Protein AF-A0A935VSD7-F1 (afdb_monomer_lite)

Radius of gyration: 23.01 Å; chains: 1; bounding box: 73×56×34 Å

Structure (mmCIF, N/CA/C/O backbone):
data_AF-A0A935VSD7-F1
#
_entry.id   AF-A0A935VSD7-F1
#
loop_
_atom_site.group_PDB
_atom_site.id
_atom_site.type_symbol
_atom_site.label_atom_id
_atom_site.label_alt_id
_atom_site.label_comp_id
_atom_site.label_asym_id
_atom_site.label_entity_id
_atom_site.label_seq_id
_atom_site.pdbx_PDB_ins_code
_atom_site.Cartn_x
_atom_site.Cartn_y
_atom_site.Cartn_z
_atom_site.occupancy
_atom_site.B_iso_or_equiv
_atom_site.auth_seq_id
_atom_site.auth_comp_id
_atom_site.auth_asym_id
_atom_site.auth_atom_id
_atom_site.pdbx_PDB_model_num
ATOM 1 N N . MET A 1 1 ? 47.136 43.952 -6.179 1.00 54.62 1 MET A N 1
ATOM 2 C CA . MET A 1 1 ? 47.295 42.811 -5.242 1.00 54.62 1 MET A CA 1
ATOM 3 C C . MET A 1 1 ? 46.231 42.747 -4.136 1.00 54.62 1 MET A C 1
ATOM 5 O O . MET A 1 1 ? 45.724 41.662 -3.909 1.00 54.62 1 MET A O 1
ATOM 9 N N . LYS A 1 2 ? 45.806 43.850 -3.489 1.00 55.25 2 LYS A N 1
ATOM 10 C CA . LYS A 1 2 ? 44.801 43.825 -2.390 1.00 55.25 2 LYS A CA 1
ATOM 11 C C . LYS A 1 2 ? 43.401 43.264 -2.743 1.00 55.25 2 LYS A C 1
ATOM 13 O O . LYS A 1 2 ? 42.716 42.779 -1.850 1.00 55.25 2 LYS A O 1
ATOM 18 N N . ASN A 1 3 ? 42.990 43.280 -4.014 1.00 57.12 3 ASN A N 1
ATOM 19 C CA . ASN A 1 3 ? 41.657 42.809 -4.438 1.00 57.12 3 ASN A CA 1
ATOM 20 C C . ASN A 1 3 ? 41.589 41.300 -4.745 1.00 57.12 3 ASN A C 1
ATOM 22 O O . ASN A 1 3 ? 40.501 40.737 -4.750 1.00 57.12 3 ASN A O 1
ATOM 26 N N . ILE A 1 4 ? 42.736 40.634 -4.931 1.00 62.69 4 ILE A N 1
ATOM 27 C CA . ILE A 1 4 ? 42.805 39.181 -5.172 1.00 62.69 4 ILE A CA 1
ATOM 28 C C . ILE A 1 4 ? 42.444 38.394 -3.908 1.00 62.69 4 ILE A C 1
ATOM 30 O O . ILE A 1 4 ? 41.693 37.428 -3.979 1.00 62.69 4 ILE A O 1
ATOM 34 N N . TYR A 1 5 ? 42.880 38.866 -2.736 1.00 66.62 5 TYR A N 1
ATOM 35 C CA . TYR A 1 5 ? 42.550 38.232 -1.456 1.00 66.62 5 TYR A CA 1
ATOM 36 C C . TYR A 1 5 ? 41.052 38.325 -1.123 1.00 66.62 5 TYR A C 1
ATOM 38 O O . TYR A 1 5 ? 40.517 37.422 -0.492 1.00 66.62 5 TYR A O 1
ATOM 46 N N . LYS A 1 6 ? 40.352 39.373 -1.589 1.00 58.12 6 LYS A N 1
ATOM 47 C CA . LYS A 1 6 ? 38.894 39.518 -1.414 1.00 58.12 6 LYS A CA 1
ATOM 48 C C . LYS A 1 6 ? 38.098 38.546 -2.289 1.00 58.12 6 LYS A C 1
ATOM 50 O O . LYS A 1 6 ? 37.096 38.015 -1.829 1.00 58.12 6 LYS A O 1
ATOM 55 N N . ILE A 1 7 ? 38.561 38.290 -3.515 1.00 62.66 7 ILE A N 1
ATOM 56 C CA . ILE A 1 7 ? 37.972 37.283 -4.413 1.00 62.66 7 ILE A CA 1
ATOM 57 C C . ILE A 1 7 ? 38.179 35.879 -3.835 1.00 62.66 7 ILE A C 1
ATOM 59 O O . ILE A 1 7 ? 37.241 35.089 -3.798 1.00 62.66 7 ILE A O 1
ATOM 63 N N . PHE A 1 8 ? 39.369 35.598 -3.298 1.00 61.50 8 PHE A N 1
ATOM 64 C CA . PHE A 1 8 ? 39.650 34.329 -2.624 1.00 61.50 8 PHE A CA 1
ATOM 65 C C . PHE A 1 8 ? 38.777 34.132 -1.374 1.00 61.50 8 PHE A C 1
ATOM 67 O O . PHE A 1 8 ? 38.206 33.064 -1.184 1.00 61.50 8 PHE A O 1
ATOM 74 N N . LEU A 1 9 ? 38.593 35.186 -0.569 1.00 61.50 9 LEU A N 1
ATOM 75 C CA . LEU A 1 9 ? 37.709 35.169 0.601 1.00 61.50 9 LEU A CA 1
ATOM 76 C C . LEU A 1 9 ? 36.238 34.916 0.214 1.00 61.50 9 LEU A C 1
ATOM 78 O O . LEU A 1 9 ? 35.545 34.168 0.894 1.00 61.50 9 LEU A O 1
ATOM 82 N N . PHE A 1 10 ? 35.769 35.502 -0.893 1.00 61.19 10 PHE A N 1
ATOM 83 C CA . PHE A 1 10 ? 34.398 35.330 -1.387 1.00 61.19 10 PHE A CA 1
ATOM 84 C C . PHE A 1 10 ? 34.139 33.906 -1.910 1.00 61.19 10 PHE A C 1
ATOM 86 O O . PHE A 1 10 ? 33.081 33.337 -1.647 1.00 61.19 10 PHE A O 1
ATOM 93 N N . ILE A 1 11 ? 35.127 33.293 -2.574 1.00 61.75 11 ILE A N 1
ATOM 94 C CA . ILE A 1 11 ? 35.069 31.892 -3.026 1.00 61.75 11 ILE A CA 1
ATOM 95 C C . ILE A 1 11 ? 35.082 30.926 -1.830 1.00 61.75 11 ILE A C 1
ATOM 97 O O . ILE A 1 11 ? 34.323 29.962 -1.823 1.00 61.75 11 ILE A O 1
ATOM 101 N N . CYS A 1 12 ? 35.868 31.202 -0.783 1.00 59.75 12 CYS A N 1
ATOM 102 C CA . CYS A 1 12 ? 35.866 30.392 0.441 1.00 59.75 12 CYS A CA 1
ATOM 103 C C . CYS A 1 12 ? 34.530 30.448 1.204 1.00 59.75 12 CYS A C 1
ATOM 105 O O . CYS A 1 12 ? 34.148 29.456 1.820 1.00 59.75 12 CYS A O 1
ATOM 107 N N . ILE A 1 13 ? 33.804 31.571 1.147 1.00 59.16 13 ILE A N 1
ATOM 108 C CA . ILE A 1 13 ? 32.471 31.709 1.762 1.00 59.16 13 ILE A CA 1
ATOM 109 C C . ILE A 1 13 ? 31.400 30.974 0.934 1.00 59.16 13 ILE A C 1
ATOM 111 O O . ILE A 1 13 ? 30.527 30.336 1.513 1.00 59.16 13 ILE A O 1
ATOM 115 N N . PHE A 1 14 ? 31.500 30.970 -0.401 1.00 56.41 14 PHE A N 1
ATOM 116 C CA . PHE A 1 14 ? 30.630 30.159 -1.273 1.00 56.41 14 PHE A CA 1
ATOM 117 C C . PHE A 1 14 ? 30.944 28.652 -1.228 1.00 56.41 14 PHE A C 1
ATOM 119 O O . PHE A 1 14 ? 30.095 27.837 -1.578 1.00 56.41 14 PHE A O 1
ATOM 126 N N . ALA A 1 15 ? 32.141 28.275 -0.765 1.00 54.31 15 ALA A N 1
ATOM 127 C CA . ALA A 1 15 ? 32.555 26.891 -0.543 1.00 54.31 15 ALA A CA 1
ATOM 128 C C . ALA A 1 15 ? 32.050 26.291 0.784 1.00 54.31 15 ALA A C 1
ATOM 130 O O . ALA A 1 15 ? 32.324 25.121 1.052 1.00 54.31 15 ALA A O 1
ATOM 131 N N . HIS A 1 16 ? 31.255 27.025 1.578 1.00 53.59 16 HIS A N 1
ATOM 132 C CA . HIS A 1 16 ? 30.331 26.427 2.553 1.00 53.59 16 HIS A CA 1
ATOM 133 C C . HIS A 1 16 ? 29.182 25.720 1.806 1.00 53.59 16 HIS A C 1
ATOM 135 O O . HIS A 1 16 ? 27.999 25.992 1.997 1.00 53.59 16 HIS A O 1
ATOM 141 N N . LEU A 1 17 ? 29.554 24.811 0.901 1.00 57.31 17 LEU A N 1
ATOM 142 C CA . LEU A 1 17 ? 28.668 23.809 0.352 1.00 57.31 17 LEU A CA 1
ATOM 143 C C . LEU A 1 17 ? 28.054 23.076 1.537 1.00 57.31 17 LEU A C 1
ATOM 145 O O . LEU A 1 17 ? 28.766 22.543 2.390 1.00 57.31 17 LEU A O 1
ATOM 149 N N . HIS A 1 18 ? 26.727 23.041 1.561 1.00 58.12 18 HIS A N 1
ATOM 150 C CA . HIS A 1 18 ? 25.982 22.100 2.371 1.00 58.12 18 HIS A CA 1
ATOM 151 C C . HIS A 1 18 ? 26.549 20.704 2.103 1.00 58.12 18 HIS A C 1
ATOM 153 O O . HIS A 1 18 ? 26.347 20.134 1.031 1.00 58.12 18 HIS A O 1
ATOM 159 N N . ILE A 1 19 ? 27.298 20.168 3.066 1.00 61.38 19 ILE A N 1
ATOM 160 C CA . ILE A 1 19 ? 27.591 18.744 3.108 1.00 61.38 19 ILE A CA 1
ATOM 161 C C . ILE A 1 19 ? 26.227 18.100 3.328 1.00 61.38 19 ILE A C 1
ATOM 163 O O . ILE A 1 19 ? 25.727 18.064 4.451 1.00 61.38 19 ILE A O 1
ATOM 167 N N . PHE A 1 20 ? 25.585 17.660 2.246 1.00 60.66 20 PHE A N 1
ATOM 168 C CA . PHE A 1 20 ? 24.469 16.737 2.343 1.00 60.66 20 PHE A CA 1
ATOM 169 C C . PHE A 1 20 ? 25.050 15.448 2.908 1.00 60.66 20 PHE A C 1
ATOM 171 O O . PHE A 1 20 ? 25.609 14.619 2.190 1.00 60.66 20 PHE A O 1
ATOM 178 N N . THR A 1 21 ? 24.993 15.312 4.227 1.00 55.19 21 THR A N 1
ATOM 179 C CA . THR A 1 21 ? 25.180 14.024 4.862 1.00 55.19 21 THR A CA 1
ATOM 180 C C . THR A 1 21 ? 24.013 13.165 4.400 1.00 55.19 21 THR A C 1
ATOM 182 O O . THR A 1 21 ? 22.872 13.356 4.817 1.00 55.19 21 THR A O 1
ATOM 185 N N . PHE A 1 22 ? 24.279 12.225 3.492 1.00 57.88 22 PHE A N 1
ATOM 186 C CA . PHE A 1 22 ? 23.384 11.092 3.318 1.00 57.88 22 PHE A CA 1
ATOM 187 C C . PHE A 1 22 ? 23.407 10.347 4.650 1.00 57.88 22 PHE A C 1
ATOM 189 O O . PHE A 1 22 ? 24.342 9.601 4.936 1.00 57.88 22 PHE A O 1
ATOM 196 N N . ALA A 1 23 ? 22.436 10.640 5.516 1.00 60.75 23 ALA A N 1
ATOM 197 C CA . ALA A 1 23 ? 22.217 9.845 6.706 1.00 60.75 23 ALA A CA 1
ATOM 198 C C . ALA A 1 23 ? 22.039 8.403 6.228 1.00 60.75 23 ALA A C 1
ATOM 200 O O . ALA A 1 23 ? 21.165 8.127 5.405 1.00 60.75 23 ALA A O 1
ATOM 201 N N . GLN A 1 24 ? 22.918 7.508 6.682 1.00 65.94 24 GLN A N 1
ATOM 202 C CA . GLN A 1 24 ? 22.759 6.089 6.418 1.00 65.94 24 GLN A CA 1
ATOM 203 C C . GLN A 1 24 ? 21.388 5.688 6.962 1.00 65.94 24 GLN A C 1
ATOM 205 O O . GLN A 1 24 ? 21.113 5.867 8.148 1.00 65.94 24 GLN A O 1
ATOM 210 N N . ASP A 1 25 ? 20.518 5.220 6.073 1.00 78.75 25 ASP A N 1
ATOM 211 C CA . ASP A 1 25 ? 19.161 4.842 6.430 1.00 78.75 25 ASP A CA 1
ATOM 212 C C . ASP A 1 25 ? 19.192 3.632 7.368 1.00 78.75 25 ASP A C 1
ATOM 214 O O . ASP A 1 25 ? 19.449 2.502 6.954 1.00 78.75 25 ASP A O 1
ATOM 218 N N . SER A 1 26 ? 18.961 3.892 8.652 1.00 89.38 26 SER A N 1
ATOM 219 C CA . SER A 1 26 ? 18.961 2.892 9.716 1.00 89.38 26 SER A CA 1
ATOM 220 C C . SER A 1 26 ? 17.630 2.157 9.857 1.00 89.38 26 SER A C 1
ATOM 222 O O . SER A 1 26 ? 17.524 1.273 10.701 1.00 89.38 26 SER A O 1
ATOM 224 N N . SER A 1 27 ? 16.606 2.519 9.077 1.00 94.44 27 SER A N 1
ATOM 225 C CA . SER A 1 27 ? 15.286 1.893 9.203 1.00 94.44 27 SER A CA 1
ATOM 226 C C . SER A 1 27 ? 15.246 0.475 8.649 1.00 94.44 27 SER A C 1
ATOM 228 O O . SER A 1 27 ? 14.382 -0.288 9.054 1.00 94.44 27 SER A O 1
ATOM 230 N N . HIS A 1 28 ? 16.153 0.125 7.725 1.00 95.50 28 HIS A N 1
ATOM 231 C CA . HIS A 1 28 ? 16.094 -1.108 6.927 1.00 95.50 28 HIS A CA 1
ATOM 232 C C . HIS A 1 28 ? 14.873 -1.206 5.995 1.00 95.50 28 HIS A C 1
ATOM 234 O O . HIS A 1 28 ? 14.678 -2.247 5.355 1.00 95.50 28 HIS A O 1
ATOM 240 N N . LEU A 1 29 ? 14.102 -0.116 5.876 1.00 97.75 29 LEU A N 1
ATOM 241 C CA . LEU A 1 29 ? 12.864 -0.044 5.114 1.00 97.75 29 LEU A CA 1
ATOM 242 C C . LEU A 1 29 ? 13.067 0.655 3.770 1.00 97.75 29 LEU A C 1
ATOM 244 O O . LEU A 1 29 ? 13.666 1.730 3.658 1.00 97.75 29 LEU A O 1
ATOM 248 N N . ARG A 1 30 ? 12.449 0.104 2.732 1.00 98.19 30 ARG A N 1
ATOM 249 C CA . ARG A 1 30 ? 12.205 0.805 1.472 1.00 98.19 30 ARG A CA 1
ATOM 250 C C . ARG A 1 30 ? 10.705 0.910 1.270 1.00 98.19 30 ARG A C 1
ATOM 252 O O . ARG A 1 30 ? 10.018 -0.103 1.246 1.00 98.19 30 ARG A O 1
ATOM 259 N N . ILE A 1 31 ? 10.225 2.140 1.120 1.00 98.50 31 ILE A N 1
ATOM 260 C CA . ILE A 1 31 ? 8.813 2.428 0.883 1.00 98.50 31 ILE A CA 1
ATOM 261 C C . ILE A 1 31 ? 8.674 2.990 -0.525 1.00 98.50 31 ILE A C 1
ATOM 263 O O . ILE A 1 31 ? 9.378 3.936 -0.889 1.00 98.50 31 ILE A O 1
ATOM 267 N N . SER A 1 32 ? 7.765 2.412 -1.298 1.00 98.62 32 SER A N 1
ATOM 268 C CA . SER A 1 32 ? 7.482 2.825 -2.666 1.00 98.62 32 SER A CA 1
ATOM 269 C C . SER A 1 32 ? 5.985 3.023 -2.874 1.00 98.62 32 SER A C 1
ATOM 271 O O . SER A 1 32 ? 5.174 2.298 -2.300 1.00 98.62 32 SER A O 1
ATOM 273 N N . LEU A 1 33 ? 5.619 3.975 -3.727 1.00 98.56 33 LEU A N 1
ATOM 274 C CA . LEU A 1 33 ? 4.281 4.072 -4.296 1.00 98.56 33 LEU A CA 1
ATOM 275 C C . LEU A 1 33 ? 4.231 3.218 -5.566 1.00 98.56 33 LEU A C 1
ATOM 277 O O . LEU A 1 33 ? 5.056 3.388 -6.463 1.00 98.56 33 LEU A O 1
ATOM 281 N N . LEU A 1 34 ? 3.280 2.297 -5.627 1.00 98.50 34 LEU A N 1
ATOM 282 C CA . LEU A 1 34 ? 2.932 1.555 -6.830 1.00 98.50 34 LEU A CA 1
ATOM 283 C C . LEU A 1 34 ? 1.742 2.247 -7.482 1.00 98.50 34 LEU A C 1
ATOM 285 O O . LEU A 1 34 ? 0.718 2.416 -6.827 1.00 98.50 34 LEU A O 1
ATOM 289 N N . THR A 1 35 ? 1.872 2.608 -8.753 1.00 97.81 35 THR A N 1
ATOM 290 C CA . THR A 1 35 ? 0.797 3.198 -9.555 1.00 97.81 35 THR A CA 1
ATOM 291 C C . THR A 1 35 ? 0.442 2.243 -10.678 1.00 97.81 35 THR A C 1
ATOM 293 O O . THR A 1 35 ? 1.288 1.913 -11.512 1.00 97.81 35 THR A O 1
ATOM 296 N N . CYS A 1 36 ? -0.810 1.812 -10.706 1.00 97.25 36 CYS A N 1
ATOM 297 C CA . CYS A 1 36 ? -1.310 0.827 -11.647 1.00 97.25 36 CYS A CA 1
ATOM 298 C C . CYS A 1 36 ? -2.220 1.489 -12.676 1.00 97.25 36 CYS A C 1
ATOM 300 O O . CYS A 1 36 ? -3.041 2.343 -12.330 1.00 97.25 36 CYS A O 1
ATOM 302 N N . THR A 1 37 ? -2.097 1.090 -13.940 1.00 97.00 37 THR A N 1
ATOM 303 C CA . THR A 1 37 ? -2.916 1.647 -15.024 1.00 97.00 37 THR A CA 1
ATOM 304 C C . THR A 1 37 ? -4.403 1.321 -14.834 1.00 97.00 37 THR A C 1
ATOM 306 O O . THR A 1 37 ? -4.731 0.355 -14.135 1.00 97.00 37 THR A O 1
ATOM 309 N N . PRO A 1 38 ? -5.316 2.086 -15.458 1.00 96.12 38 PRO A N 1
ATOM 310 C CA . PRO A 1 38 ? -6.736 1.743 -15.540 1.00 96.12 38 PRO A CA 1
ATOM 311 C C . PRO A 1 38 ? -7.005 0.288 -15.937 1.00 96.12 38 PRO A C 1
ATOM 313 O O . PRO A 1 38 ? -6.216 -0.303 -16.676 1.00 96.12 38 PRO A O 1
ATOM 316 N N . GLY A 1 39 ? -8.100 -0.268 -15.422 1.00 92.81 39 GLY A N 1
ATOM 317 C CA . GLY A 1 39 ? -8.655 -1.561 -15.823 1.00 92.81 39 GLY A CA 1
ATOM 318 C C . GLY A 1 39 ? -10.060 -1.422 -16.420 1.00 92.81 39 GLY A C 1
ATOM 319 O O . GLY A 1 39 ? -10.648 -0.339 -16.412 1.00 92.81 39 GLY A O 1
ATOM 320 N N . GLU A 1 40 ? -10.583 -2.532 -16.941 1.00 90.94 40 GLU A N 1
ATOM 321 C CA . GLU A 1 40 ? -11.887 -2.597 -17.623 1.00 90.94 40 GLU A CA 1
ATOM 322 C C . GLU A 1 40 ? -13.075 -2.503 -16.652 1.00 90.94 40 GLU A C 1
ATOM 324 O O . GLU A 1 40 ? -14.142 -1.997 -16.999 1.00 90.94 40 GLU A O 1
ATOM 329 N N . GLU A 1 41 ? -12.894 -2.963 -15.413 1.00 86.88 41 GLU A N 1
ATOM 330 C CA . GLU A 1 41 ? -13.951 -2.963 -14.406 1.00 86.88 41 GLU A CA 1
ATOM 331 C C . GLU A 1 41 ? -14.200 -1.560 -13.849 1.00 86.88 41 GLU A C 1
ATOM 333 O O . GLU A 1 41 ? -13.259 -0.788 -13.634 1.00 86.88 41 GLU A O 1
ATOM 338 N N . LEU A 1 42 ? -15.463 -1.254 -13.527 1.00 85.00 42 LEU A N 1
ATOM 339 C CA . LEU A 1 42 ? -15.896 0.080 -13.079 1.00 85.00 42 LEU A CA 1
ATOM 340 C C . LEU A 1 42 ? -15.095 0.599 -11.874 1.00 85.00 42 LEU A C 1
ATOM 342 O O . LEU A 1 42 ? -14.773 1.781 -11.786 1.00 85.00 42 LEU A O 1
ATOM 346 N N . TYR A 1 43 ? -14.761 -0.287 -10.936 1.00 82.88 43 TYR A N 1
ATOM 347 C CA . TYR A 1 43 ? -13.995 0.063 -9.739 1.00 82.88 43 TYR A CA 1
ATOM 348 C C . TYR A 1 43 ? -12.504 0.308 -10.013 1.00 82.88 43 TYR A C 1
ATOM 350 O O . TYR A 1 43 ? -11.794 0.799 -9.140 1.00 82.88 43 TYR A O 1
ATOM 358 N N . SER A 1 44 ? -12.026 -0.027 -11.212 1.00 88.69 44 SER A N 1
ATOM 359 C CA . SER A 1 44 ? -10.622 0.045 -11.625 1.00 88.69 44 SER A CA 1
ATOM 360 C C . SER A 1 44 ? -10.368 1.050 -12.755 1.00 88.69 44 SER A C 1
ATOM 362 O O . SER A 1 44 ? -9.222 1.237 -13.167 1.00 88.69 44 SER A O 1
ATOM 364 N N . THR A 1 45 ? -11.407 1.736 -13.245 1.00 89.12 45 THR A N 1
ATOM 365 C CA . THR A 1 45 ? -11.340 2.633 -14.414 1.00 89.12 45 THR A CA 1
ATOM 366 C C . THR A 1 45 ? -10.378 3.813 -14.230 1.00 89.12 45 THR A C 1
ATOM 368 O O . THR A 1 45 ? -9.856 4.347 -15.205 1.00 89.12 45 THR A O 1
ATOM 371 N N . PHE A 1 46 ? -10.088 4.215 -12.991 1.00 88.69 46 PHE A N 1
ATOM 372 C CA . PHE A 1 46 ? -9.115 5.276 -12.691 1.00 88.69 46 PHE A CA 1
ATOM 373 C C . PHE A 1 46 ? -7.713 4.750 -12.352 1.00 88.69 46 PHE A C 1
ATOM 375 O O . PHE A 1 46 ? -6.822 5.530 -12.022 1.00 88.69 46 PHE A O 1
ATOM 382 N N . GLY A 1 47 ? -7.498 3.439 -12.451 1.00 93.12 47 GLY A N 1
ATOM 383 C CA . GLY A 1 47 ? -6.281 2.783 -11.992 1.00 93.12 47 GLY A CA 1
ATOM 384 C C . GLY A 1 47 ? -6.314 2.490 -10.495 1.00 93.12 47 GLY A C 1
ATOM 385 O O . GLY A 1 47 ? -7.378 2.440 -9.880 1.00 93.12 47 GLY A O 1
ATOM 386 N N . HIS A 1 48 ? -5.139 2.244 -9.920 1.00 95.25 48 HIS A N 1
ATOM 387 C CA . HIS A 1 48 ? -4.989 1.947 -8.494 1.00 95.25 48 HIS A CA 1
ATOM 388 C C . HIS A 1 48 ? -3.637 2.417 -7.973 1.00 95.25 48 HIS A C 1
ATOM 390 O O . HIS A 1 48 ? -2.653 2.413 -8.712 1.00 95.25 48 HIS A O 1
ATOM 396 N N . SER A 1 49 ? -3.582 2.764 -6.690 1.00 95.62 49 SER A N 1
ATOM 397 C CA . SER A 1 49 ? -2.337 3.104 -6.008 1.00 95.62 49 SER A CA 1
ATOM 398 C C . SER A 1 49 ? -2.185 2.287 -4.734 1.00 95.62 49 SER A C 1
ATOM 400 O O . SER A 1 49 ? -3.115 2.184 -3.937 1.00 95.62 49 SER A O 1
ATOM 402 N N . ALA A 1 50 ? -0.990 1.749 -4.507 1.00 97.88 50 ALA A N 1
ATOM 403 C CA . ALA A 1 50 ? -0.674 0.967 -3.318 1.00 97.88 50 ALA A CA 1
ATOM 404 C C . ALA A 1 50 ? 0.694 1.352 -2.751 1.00 97.88 50 ALA A C 1
ATOM 406 O O . ALA A 1 50 ? 1.568 1.827 -3.475 1.00 97.88 50 ALA A O 1
ATOM 407 N N . LEU A 1 51 ? 0.901 1.136 -1.453 1.00 98.56 51 LEU A N 1
ATOM 408 C CA . LEU A 1 51 ? 2.215 1.311 -0.836 1.00 98.56 51 LEU A CA 1
ATOM 409 C C . LEU A 1 51 ? 2.922 -0.035 -0.747 1.00 98.56 51 LEU A C 1
ATOM 411 O O . LEU A 1 51 ? 2.392 -0.970 -0.162 1.00 98.56 51 LEU A O 1
ATOM 415 N N . ARG A 1 52 ? 4.138 -0.125 -1.273 1.00 98.69 52 ARG A N 1
ATOM 416 C CA . ARG A 1 52 ? 5.023 -1.277 -1.085 1.00 98.69 52 ARG A CA 1
ATOM 417 C C . ARG A 1 52 ? 6.021 -0.968 0.017 1.00 98.69 52 ARG A C 1
ATOM 419 O O . ARG A 1 52 ? 6.654 0.086 -0.016 1.00 98.69 52 ARG A O 1
ATOM 426 N N . VAL A 1 53 ? 6.187 -1.886 0.959 1.00 98.69 53 VAL A N 1
ATOM 427 C CA . VAL A 1 53 ? 7.197 -1.820 2.014 1.00 98.69 53 VAL A CA 1
ATOM 428 C C . VAL A 1 53 ? 8.060 -3.069 1.934 1.00 98.69 53 VAL A C 1
ATOM 430 O O . VAL A 1 53 ? 7.579 -4.177 2.158 1.00 98.69 53 VAL A O 1
ATOM 433 N N . ILE A 1 54 ? 9.342 -2.867 1.642 1.00 98.62 54 ILE A N 1
ATOM 434 C CA . ILE A 1 54 ? 10.372 -3.892 1.783 1.00 98.62 54 ILE A CA 1
ATOM 435 C C . ILE A 1 54 ? 11.065 -3.657 3.118 1.00 98.62 54 ILE A C 1
ATOM 437 O O . ILE A 1 54 ? 11.559 -2.554 3.362 1.00 98.62 54 ILE A O 1
ATOM 441 N N . ASP A 1 55 ? 11.135 -4.686 3.951 1.00 97.94 55 ASP A N 1
ATOM 442 C CA . ASP A 1 55 ? 11.877 -4.671 5.206 1.00 97.94 55 ASP A CA 1
ATOM 443 C C . ASP A 1 55 ? 12.987 -5.720 5.143 1.00 97.94 55 ASP A C 1
ATOM 445 O O . ASP A 1 55 ? 12.748 -6.929 5.140 1.00 97.94 55 ASP A O 1
ATOM 449 N N . SER A 1 56 ? 14.227 -5.235 5.078 1.00 97.00 56 SER A N 1
ATOM 450 C CA . SER A 1 56 ? 15.411 -6.093 4.987 1.00 97.00 56 SER A CA 1
ATOM 451 C C . SER A 1 56 ? 15.808 -6.743 6.316 1.00 97.00 56 SER A C 1
ATOM 453 O O . SER A 1 56 ? 16.544 -7.727 6.297 1.00 97.00 56 SER A O 1
ATOM 455 N N . SER A 1 57 ? 15.316 -6.248 7.457 1.00 95.81 57 SER A N 1
ATOM 456 C CA . SER A 1 57 ? 15.535 -6.878 8.763 1.00 95.81 57 SER A CA 1
ATOM 457 C C . SER A 1 57 ? 14.63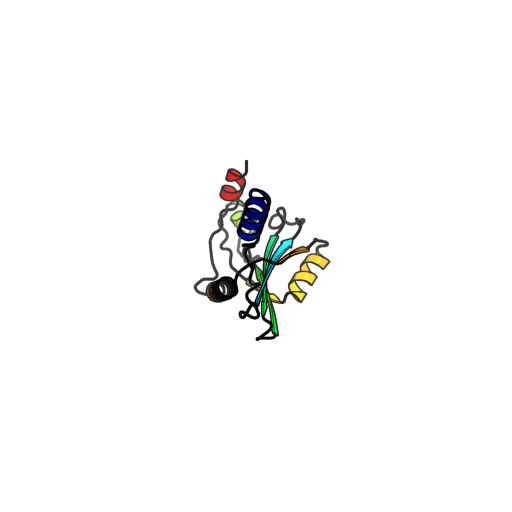7 -8.096 8.959 1.00 95.81 57 SER A C 1
ATOM 459 O O . SER A 1 57 ? 15.097 -9.112 9.476 1.00 95.81 57 SER A O 1
ATOM 461 N N . SER A 1 58 ? 13.371 -8.006 8.539 1.00 96.19 58 SER A N 1
ATOM 462 C CA . SER A 1 58 ? 12.406 -9.113 8.622 1.00 96.19 58 SER A CA 1
ATOM 463 C C . SER A 1 58 ? 12.317 -9.965 7.351 1.00 96.19 58 SER A C 1
ATOM 465 O O . SER A 1 58 ? 11.666 -11.007 7.367 1.00 96.19 58 SER A O 1
ATOM 467 N N . VAL A 1 59 ? 12.997 -9.560 6.272 1.00 97.38 59 VAL A N 1
ATOM 468 C CA . VAL A 1 59 ? 12.970 -10.214 4.951 1.00 97.38 59 VAL A CA 1
ATOM 469 C C . VAL A 1 59 ? 11.540 -10.290 4.402 1.00 97.38 59 VAL A C 1
ATOM 471 O O . VAL A 1 59 ? 11.067 -11.337 3.964 1.00 97.38 59 VAL A O 1
ATOM 474 N N . THR A 1 60 ? 10.829 -9.161 4.448 1.00 98.00 60 THR A N 1
ATOM 475 C CA . THR A 1 60 ? 9.448 -9.053 3.957 1.00 98.00 60 THR A CA 1
ATOM 476 C C . THR A 1 60 ? 9.327 -8.060 2.805 1.00 98.00 60 THR A C 1
ATOM 478 O O . THR A 1 60 ? 10.094 -7.104 2.698 1.00 98.00 60 THR A O 1
ATOM 481 N N . ASP A 1 61 ? 8.354 -8.310 1.927 1.00 98.56 61 ASP A N 1
ATOM 482 C CA . ASP A 1 61 ? 8.018 -7.473 0.772 1.00 98.56 61 ASP A CA 1
ATOM 483 C C . ASP A 1 61 ? 6.493 -7.424 0.615 1.00 98.56 61 ASP A C 1
ATOM 485 O O . ASP A 1 61 ? 5.863 -8.326 0.051 1.00 98.56 61 ASP A O 1
ATOM 489 N N . VAL A 1 62 ? 5.897 -6.399 1.222 1.00 98.56 62 VAL A N 1
ATOM 490 C CA . VAL A 1 62 ? 4.454 -6.312 1.462 1.00 98.56 62 VAL A CA 1
ATOM 491 C C . VAL A 1 62 ? 3.868 -5.127 0.714 1.00 98.56 62 VAL A C 1
ATOM 493 O O . VAL A 1 62 ? 4.386 -4.013 0.786 1.00 98.56 62 VAL A O 1
ATOM 496 N N . VAL A 1 63 ? 2.743 -5.350 0.045 1.00 98.69 63 VAL A N 1
ATOM 497 C CA . VAL A 1 63 ? 1.926 -4.308 -0.575 1.00 98.69 63 VAL A CA 1
ATOM 498 C C . VAL A 1 63 ? 0.703 -4.049 0.288 1.00 98.69 63 VAL A C 1
ATOM 500 O O . VAL A 1 63 ? -0.047 -4.971 0.594 1.00 98.69 63 VAL A O 1
ATOM 503 N N . TYR A 1 64 ? 0.497 -2.788 0.649 1.00 98.56 64 TYR A N 1
ATOM 504 C CA . TYR A 1 64 ? -0.645 -2.275 1.390 1.00 98.56 64 TYR A CA 1
ATOM 505 C C . TYR A 1 64 ? -1.596 -1.578 0.415 1.00 98.56 64 TYR A C 1
ATOM 507 O O . TYR A 1 64 ? -1.277 -0.530 -0.155 1.00 98.56 64 TYR A O 1
ATOM 515 N N . ASN A 1 65 ? -2.771 -2.172 0.244 1.00 97.00 65 ASN A N 1
ATOM 516 C CA . ASN A 1 65 ? -3.836 -1.722 -0.634 1.00 97.00 65 ASN A CA 1
ATOM 517 C C . ASN A 1 65 ? -4.876 -0.942 0.159 1.00 97.00 65 ASN A C 1
ATOM 519 O O . ASN A 1 65 ? -5.609 -1.517 0.963 1.00 97.00 65 ASN A O 1
ATOM 523 N N . TYR A 1 66 ? -4.965 0.358 -0.104 1.00 93.62 66 TYR A N 1
ATOM 524 C CA . TYR A 1 66 ? -6.113 1.166 0.289 1.00 93.62 66 TYR A CA 1
ATOM 525 C C . TYR A 1 66 ? -7.109 1.186 -0.866 1.00 93.62 66 TYR A C 1
ATOM 527 O O . TYR A 1 66 ? -6.726 1.429 -2.000 1.00 93.62 66 TYR A O 1
ATOM 535 N N . GLY A 1 67 ? -8.386 0.963 -0.575 1.00 89.75 67 GLY A N 1
ATOM 536 C CA . GLY A 1 67 ? -9.461 0.941 -1.565 1.00 89.75 67 GLY A CA 1
ATOM 537 C C . GLY A 1 67 ? -9.994 -0.460 -1.830 1.00 89.75 67 GLY A C 1
ATOM 538 O O . GLY A 1 67 ? -10.773 -0.637 -2.757 1.00 89.75 67 GLY A O 1
ATOM 539 N N . THR A 1 68 ? -9.617 -1.442 -1.009 1.00 91.44 68 THR A N 1
ATOM 540 C CA . THR A 1 68 ? -10.181 -2.792 -1.069 1.00 91.44 68 THR A CA 1
ATOM 541 C C . THR A 1 68 ? -11.620 -2.773 -0.566 1.00 91.44 68 THR A C 1
ATOM 543 O O . THR A 1 68 ? -11.974 -1.984 0.310 1.00 91.44 68 THR A O 1
ATOM 546 N N . PHE A 1 69 ? -12.462 -3.644 -1.103 1.00 90.31 69 PHE A N 1
ATOM 547 C CA . PHE A 1 69 ? -13.866 -3.774 -0.730 1.00 90.31 69 PHE A CA 1
ATOM 548 C C . PHE A 1 69 ? -14.286 -5.246 -0.787 1.00 90.31 69 PHE A C 1
ATOM 550 O O . PHE A 1 69 ? -13.530 -6.112 -1.227 1.00 90.31 69 PHE A O 1
ATOM 557 N N . ASN A 1 70 ? -15.466 -5.546 -0.253 1.00 87.19 70 ASN A N 1
ATOM 558 C CA . ASN A 1 70 ? -16.036 -6.885 -0.293 1.00 87.19 70 ASN A CA 1
ATOM 559 C C . ASN A 1 70 ? -16.938 -7.014 -1.525 1.00 87.19 70 ASN A C 1
ATOM 561 O O . ASN A 1 70 ? -17.943 -6.313 -1.619 1.00 87.19 70 ASN A O 1
ATOM 565 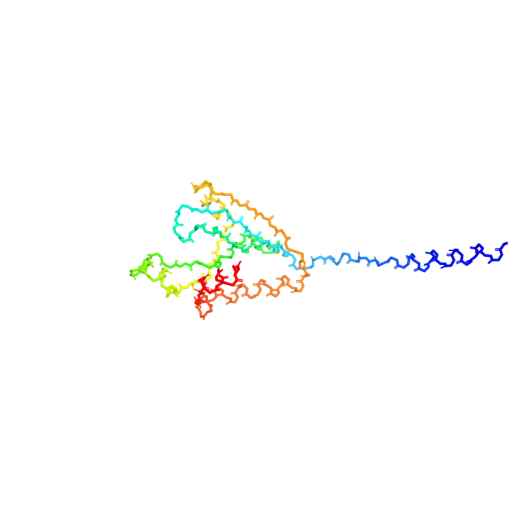N N . PHE A 1 71 ? -16.581 -7.889 -2.465 1.00 83.69 71 PHE A N 1
ATOM 566 C CA . PHE A 1 71 ? -17.393 -8.143 -3.659 1.00 83.69 71 PHE A CA 1
ATOM 567 C C . PHE A 1 71 ? -18.698 -8.883 -3.339 1.00 83.69 71 PHE A C 1
ATOM 569 O O . PHE A 1 71 ? -19.675 -8.726 -4.068 1.00 83.69 71 PHE A O 1
ATOM 576 N N . ASP A 1 72 ? -18.735 -9.621 -2.226 1.00 86.44 72 ASP A N 1
ATOM 577 C CA . ASP A 1 72 ? -19.904 -10.393 -1.793 1.00 86.44 72 ASP A CA 1
ATOM 578 C C . ASP A 1 72 ? -20.963 -9.530 -1.080 1.00 86.44 72 ASP A C 1
ATOM 580 O O . ASP A 1 72 ? -21.971 -10.037 -0.592 1.00 86.44 72 ASP A O 1
ATOM 584 N N . ASP A 1 73 ? -20.754 -8.213 -0.993 1.00 84.25 73 ASP A N 1
ATOM 585 C CA . ASP A 1 73 ? -21.733 -7.295 -0.421 1.00 84.25 73 ASP A CA 1
ATOM 586 C C . ASP A 1 73 ? -22.996 -7.208 -1.293 1.00 84.25 73 ASP A C 1
ATOM 588 O O . ASP A 1 73 ? -22.949 -6.799 -2.457 1.00 84.25 73 ASP A O 1
ATOM 592 N N . ASP A 1 74 ? -24.163 -7.458 -0.688 1.00 85.75 74 ASP A N 1
ATOM 593 C CA . ASP A 1 74 ? -25.454 -7.315 -1.366 1.00 85.75 74 ASP A CA 1
ATOM 594 C C . ASP A 1 74 ? -25.590 -5.935 -2.025 1.00 85.75 74 ASP A C 1
ATOM 596 O O . ASP A 1 74 ? -25.475 -4.890 -1.368 1.00 85.75 74 ASP A O 1
ATOM 600 N N . GLY A 1 75 ? -25.846 -5.930 -3.334 1.00 85.19 75 GLY A N 1
ATOM 601 C CA . GLY A 1 75 ? -25.970 -4.704 -4.119 1.00 85.19 75 GLY A CA 1
ATOM 602 C C . GLY A 1 75 ? -24.660 -3.927 -4.280 1.00 85.19 75 GLY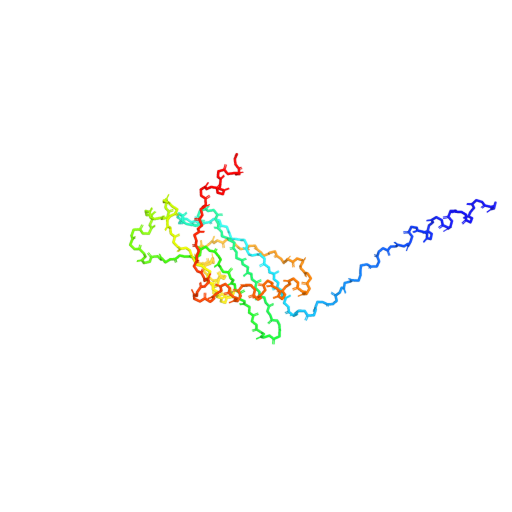 A C 1
ATOM 603 O O . GLY A 1 75 ? -24.720 -2.701 -4.389 1.00 85.19 75 GLY A O 1
ATOM 604 N N . PHE A 1 76 ? -23.506 -4.605 -4.299 1.00 87.00 76 PHE A N 1
ATOM 605 C CA . PHE A 1 76 ? -22.164 -4.026 -4.448 1.00 87.00 76 PHE A CA 1
ATOM 606 C C . PHE A 1 76 ? -22.107 -2.831 -5.413 1.00 87.00 76 PHE A C 1
ATOM 608 O O . PHE A 1 76 ? -21.825 -1.715 -4.983 1.00 87.00 76 PHE A O 1
ATOM 615 N N . TYR A 1 77 ? -22.460 -3.024 -6.690 1.00 84.50 77 TYR A N 1
ATOM 616 C CA . TYR A 1 77 ? -22.396 -1.959 -7.698 1.00 84.50 77 TYR A CA 1
ATOM 617 C C . TYR A 1 77 ? -23.292 -0.761 -7.365 1.00 84.50 77 TYR A C 1
ATOM 619 O O . TYR A 1 77 ? -22.895 0.381 -7.585 1.00 84.50 77 TYR A O 1
ATOM 627 N N . LEU A 1 78 ? -24.475 -0.991 -6.784 1.00 85.94 78 LEU A N 1
ATOM 628 C CA . LEU A 1 78 ? -25.370 0.090 -6.366 1.00 85.94 78 LEU A CA 1
ATOM 629 C C . LEU A 1 78 ? -24.774 0.881 -5.195 1.00 85.94 78 LEU A C 1
ATOM 631 O O . LEU A 1 78 ? -24.828 2.109 -5.186 1.00 85.94 78 LEU A O 1
ATOM 635 N N . LYS A 1 79 ? -24.183 0.195 -4.212 1.00 84.56 79 LYS A N 1
ATOM 636 C CA . LYS A 1 79 ? -23.479 0.844 -3.099 1.00 84.56 79 LYS A CA 1
ATOM 637 C C . LYS A 1 79 ? -22.231 1.585 -3.584 1.00 84.56 79 LYS A C 1
ATOM 639 O O . LYS A 1 79 ? -21.965 2.675 -3.081 1.00 84.56 79 LYS A O 1
ATOM 644 N N . PHE A 1 80 ? -21.515 1.028 -4.564 1.00 84.56 80 PHE A N 1
ATOM 645 C CA . PHE A 1 80 ? -20.329 1.621 -5.182 1.00 84.56 80 PHE A CA 1
ATOM 646 C C . PHE A 1 80 ? -20.665 2.976 -5.803 1.00 84.56 80 PHE A C 1
ATOM 648 O O . PHE A 1 80 ? -20.136 3.999 -5.373 1.00 84.56 80 PHE A O 1
ATOM 655 N N . VAL A 1 81 ? -21.625 3.015 -6.734 1.00 83.88 81 VAL A N 1
ATOM 656 C CA . VAL A 1 81 ? -22.018 4.263 -7.416 1.00 83.88 81 VAL A CA 1
ATOM 657 C C . VAL A 1 81 ? -22.682 5.279 -6.484 1.00 83.88 81 VAL A C 1
ATOM 659 O O . VAL A 1 81 ? -22.749 6.456 -6.814 1.00 83.88 81 VAL A O 1
ATOM 662 N N . GLN A 1 82 ? -23.175 4.851 -5.318 1.00 84.69 82 GLN A N 1
ATOM 663 C CA . GLN A 1 82 ? -23.725 5.737 -4.287 1.00 84.69 82 GLN A CA 1
ATOM 664 C C . GLN A 1 82 ? -22.679 6.225 -3.272 1.00 84.69 82 GLN A C 1
ATOM 666 O O . GLN A 1 82 ? -23.047 6.963 -2.358 1.00 84.69 82 GLN A O 1
ATOM 671 N N . GLY A 1 83 ? -21.418 5.786 -3.364 1.00 83.50 83 GLY A N 1
ATOM 672 C CA . GLY A 1 83 ? -20.380 6.120 -2.380 1.00 83.50 83 GLY A CA 1
ATOM 673 C C . GLY A 1 83 ? -20.649 5.547 -0.981 1.00 83.50 83 GLY A C 1
ATOM 674 O O . GLY A 1 83 ? -20.227 6.115 0.023 1.00 83.50 83 GLY A O 1
ATOM 675 N N . LYS A 1 84 ? -21.400 4.442 -0.884 1.00 84.44 84 LYS A N 1
ATOM 676 C CA . LYS A 1 84 ? -21.836 3.839 0.391 1.00 84.44 84 LYS A CA 1
ATOM 677 C C . LYS A 1 84 ? -21.044 2.602 0.805 1.00 84.44 84 LYS A C 1
ATOM 679 O O . LYS A 1 84 ? -21.360 2.013 1.838 1.00 84.44 84 LYS A O 1
ATOM 684 N N . LEU A 1 85 ? -20.060 2.188 0.012 1.00 86.81 85 LEU A N 1
ATOM 685 C CA . LEU A 1 85 ? -19.218 1.049 0.361 1.00 86.81 85 LEU A CA 1
ATOM 686 C C . LEU A 1 85 ? -18.338 1.358 1.572 1.00 86.81 85 LEU A C 1
ATOM 688 O O . LEU A 1 85 ? -17.790 2.454 1.708 1.00 86.81 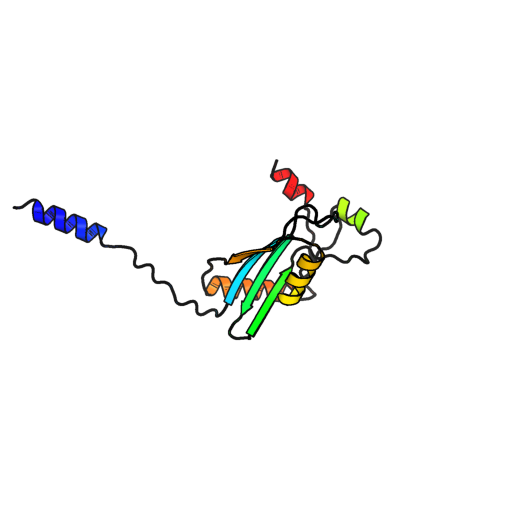85 LEU A O 1
ATOM 692 N N . MET A 1 86 ? -18.196 0.352 2.432 1.00 89.81 86 MET A N 1
ATOM 693 C CA . MET A 1 86 ? -17.116 0.309 3.405 1.00 89.81 86 MET A CA 1
ATOM 694 C C . MET A 1 86 ? -15.892 -0.270 2.712 1.00 89.81 86 MET A C 1
ATOM 696 O O . MET A 1 86 ? -15.902 -1.420 2.271 1.00 89.81 86 MET A O 1
ATOM 700 N N . TYR A 1 87 ? -14.851 0.544 2.618 1.00 92.44 87 TYR A N 1
ATOM 701 C CA . TYR A 1 87 ? -13.555 0.112 2.133 1.00 92.44 87 TYR A CA 1
ATOM 702 C C . TYR A 1 87 ? -12.733 -0.405 3.300 1.00 92.44 87 TYR A C 1
ATOM 704 O O . TYR A 1 87 ? -13.007 -0.090 4.463 1.00 92.44 87 TYR A O 1
ATOM 712 N N . TYR A 1 88 ? -11.706 -1.176 2.987 1.00 94.75 88 TYR A N 1
ATOM 713 C CA . TYR A 1 88 ? -10.711 -1.564 3.959 1.00 94.75 88 TYR A CA 1
ATOM 714 C C . TYR A 1 88 ? -9.306 -1.576 3.375 1.00 94.75 88 TYR A C 1
ATOM 716 O O . TYR A 1 88 ? -9.094 -1.719 2.167 1.00 94.75 88 TYR A O 1
ATOM 724 N N . ILE A 1 89 ? -8.335 -1.406 4.266 1.00 97.31 89 ILE A N 1
ATOM 725 C CA . ILE A 1 89 ? -6.938 -1.668 3.946 1.00 97.31 89 ILE A CA 1
ATOM 726 C C . ILE A 1 89 ? -6.695 -3.180 3.954 1.00 97.31 89 ILE A C 1
ATOM 728 O O . ILE A 1 89 ? -7.102 -3.881 4.881 1.00 97.31 89 ILE A O 1
ATOM 732 N N . ALA A 1 90 ? -6.015 -3.677 2.927 1.00 97.19 90 ALA A N 1
ATOM 733 C CA . ALA A 1 90 ? -5.554 -5.057 2.838 1.00 97.19 90 ALA A CA 1
ATOM 734 C C . ALA A 1 90 ? -4.040 -5.091 2.618 1.00 97.19 90 ALA A C 1
ATOM 736 O O . ALA A 1 90 ? -3.477 -4.165 2.035 1.00 97.19 90 ALA A O 1
ATOM 737 N N . ALA A 1 91 ? -3.379 -6.160 3.058 1.00 97.94 91 ALA A N 1
ATOM 738 C CA . ALA A 1 91 ? -1.965 -6.384 2.788 1.00 97.94 91 ALA A CA 1
ATOM 739 C C . ALA A 1 91 ? -1.738 -7.743 2.129 1.00 97.94 91 ALA A C 1
ATOM 741 O O . ALA A 1 91 ? -2.397 -8.724 2.471 1.00 97.94 91 ALA A O 1
ATOM 742 N N . GLY A 1 92 ? -0.795 -7.791 1.193 1.00 97.94 92 GLY A N 1
ATOM 743 C CA . GLY A 1 92 ? -0.428 -9.000 0.463 1.00 97.94 92 GLY A CA 1
ATOM 744 C C . GLY A 1 92 ? 1.038 -8.991 0.050 1.00 97.94 92 GLY A C 1
ATOM 745 O O . GLY A 1 92 ? 1.721 -7.973 0.157 1.00 97.94 92 GLY A O 1
ATOM 746 N N . ILE A 1 93 ? 1.532 -10.135 -0.415 1.00 98.06 93 ILE A N 1
ATOM 747 C CA . ILE A 1 93 ? 2.901 -10.245 -0.931 1.00 98.06 93 ILE A CA 1
ATOM 748 C C . ILE A 1 93 ? 3.010 -9.573 -2.304 1.00 98.06 93 ILE A C 1
ATOM 750 O O . ILE A 1 93 ? 2.102 -9.677 -3.131 1.00 98.06 93 ILE A O 1
ATOM 754 N N . PHE A 1 94 ? 4.133 -8.903 -2.563 1.00 98.38 94 PHE A N 1
ATOM 755 C CA . PHE A 1 94 ? 4.346 -8.174 -3.818 1.00 98.38 94 PHE A CA 1
ATOM 756 C C . PHE A 1 94 ? 4.278 -9.060 -5.071 1.00 98.38 94 PHE A C 1
ATOM 758 O O . PHE A 1 94 ? 3.801 -8.617 -6.112 1.00 98.38 94 PHE A O 1
ATOM 765 N N . GLU A 1 95 ? 4.697 -10.322 -4.970 1.00 97.69 95 GLU A N 1
ATOM 766 C CA . GLU A 1 95 ? 4.625 -11.280 -6.079 1.00 97.69 95 GLU A CA 1
ATOM 767 C C . GLU A 1 95 ? 3.181 -11.535 -6.534 1.00 97.69 95 GLU A C 1
ATOM 769 O O . GLU A 1 95 ? 2.884 -11.447 -7.724 1.00 97.69 95 GLU A O 1
ATOM 774 N N . ALA A 1 96 ? 2.269 -11.777 -5.585 1.00 97.81 96 ALA A N 1
ATOM 775 C CA . ALA A 1 96 ? 0.852 -11.977 -5.880 1.00 97.81 96 ALA A CA 1
ATOM 776 C C . ALA A 1 96 ? 0.220 -10.710 -6.469 1.00 97.81 96 ALA A C 1
ATOM 778 O O . ALA A 1 96 ? -0.551 -10.799 -7.420 1.00 97.81 96 ALA A O 1
ATOM 779 N N . PHE A 1 97 ? 0.606 -9.540 -5.947 1.00 97.62 97 PHE A N 1
ATOM 780 C CA . PHE A 1 97 ? 0.178 -8.257 -6.493 1.00 97.62 97 PHE A CA 1
ATOM 781 C C . PHE A 1 97 ? 0.603 -8.113 -7.958 1.00 97.62 97 PHE A C 1
ATOM 783 O O . PHE A 1 97 ? -0.240 -7.863 -8.803 1.00 97.62 97 PHE A O 1
ATOM 790 N N . ILE A 1 98 ? 1.876 -8.331 -8.308 1.00 97.50 98 ILE A N 1
ATOM 791 C CA . ILE A 1 98 ? 2.313 -8.258 -9.716 1.00 97.50 98 ILE A CA 1
ATOM 792 C C . ILE A 1 98 ? 1.521 -9.228 -10.595 1.00 97.50 98 ILE A C 1
ATOM 794 O O . ILE A 1 98 ? 1.096 -8.853 -11.688 1.00 97.50 98 ILE A O 1
ATOM 798 N N . TYR A 1 99 ? 1.352 -10.466 -10.133 1.00 97.69 99 TYR A N 1
ATOM 799 C CA . TYR A 1 99 ? 0.699 -11.516 -10.905 1.00 97.69 99 TYR A CA 1
ATOM 800 C C . TYR A 1 99 ? -0.746 -11.153 -11.286 1.00 97.69 99 TYR A C 1
ATOM 802 O O . TYR A 1 99 ? -1.150 -11.374 -12.427 1.00 97.69 99 TYR A O 1
ATOM 810 N N . GLU A 1 100 ? -1.495 -10.528 -10.375 1.00 95.31 100 GLU A N 1
ATOM 811 C CA . GLU A 1 100 ? -2.852 -10.027 -10.627 1.00 95.31 100 GLU A CA 1
ATOM 812 C C . GLU A 1 100 ? -2.887 -9.034 -11.800 1.00 95.31 100 GLU A C 1
ATOM 814 O O . GLU A 1 100 ? -3.574 -9.263 -12.797 1.00 95.31 100 GLU A O 1
ATOM 819 N N . TYR A 1 101 ? -2.067 -7.980 -11.756 1.00 96.06 101 TYR A N 1
ATOM 820 C CA . TYR A 1 101 ? -2.044 -6.968 -12.821 1.00 96.06 101 TYR A CA 1
ATOM 821 C C . TYR A 1 101 ? -1.496 -7.515 -14.144 1.00 96.06 101 TYR A C 1
ATOM 823 O O . TYR A 1 101 ? -1.893 -7.048 -15.211 1.00 96.06 101 TYR A O 1
ATOM 831 N N . GLN A 1 102 ? -0.619 -8.523 -14.103 1.00 96.12 102 GLN A N 1
ATOM 832 C CA . GLN A 1 102 ? -0.156 -9.215 -15.306 1.00 96.12 102 GLN A CA 1
ATOM 833 C C . GLN A 1 102 ? -1.289 -9.976 -15.999 1.00 96.12 102 GLN A C 1
ATOM 835 O O . GLN A 1 102 ? -1.420 -9.867 -17.218 1.00 96.12 102 GLN A O 1
ATOM 840 N N . ILE A 1 103 ? -2.121 -10.706 -15.246 1.00 96.56 103 ILE A N 1
ATOM 841 C CA . ILE A 1 103 ? -3.302 -11.394 -15.798 1.00 96.56 103 ILE A CA 1
ATOM 842 C C . ILE A 1 103 ? -4.262 -10.385 -16.434 1.00 96.56 103 ILE A C 1
ATOM 844 O O . ILE A 1 103 ? -4.800 -10.634 -17.512 1.00 96.56 103 ILE A O 1
ATOM 848 N N . GLU A 1 104 ? -4.444 -9.232 -15.793 1.00 94.88 104 GLU A N 1
ATOM 849 C CA . GLU A 1 104 ? -5.320 -8.164 -16.280 1.00 94.88 104 GLU A CA 1
ATOM 850 C C . GLU A 1 104 ? -4.720 -7.352 -17.442 1.00 94.88 104 GLU A C 1
ATOM 852 O O . GLU A 1 104 ? -5.386 -6.469 -17.975 1.00 94.88 104 GLU A O 1
ATOM 857 N N . ASN A 1 105 ? -3.482 -7.636 -17.869 1.00 96.12 105 ASN A N 1
ATOM 858 C CA . ASN A 1 105 ? -2.734 -6.844 -18.856 1.00 96.12 105 ASN A CA 1
ATOM 859 C C . ASN A 1 105 ? -2.601 -5.357 -18.475 1.00 96.12 105 ASN A C 1
ATOM 861 O O . ASN A 1 105 ? -2.617 -4.469 -19.331 1.00 96.12 105 ASN A O 1
ATOM 865 N N . ARG A 1 106 ? -2.446 -5.078 -17.180 1.00 96.88 106 ARG A N 1
ATOM 866 C CA . ARG A 1 106 ? -2.296 -3.732 -16.623 1.00 96.88 106 ARG A CA 1
ATOM 867 C C . ARG A 1 106 ? -0.841 -3.454 -16.255 1.00 96.88 106 ARG A C 1
ATOM 869 O O . ARG A 1 106 ? -0.102 -4.325 -15.803 1.00 96.88 106 ARG A O 1
ATOM 876 N N . GLY A 1 107 ? -0.416 -2.210 -16.457 1.00 97.19 107 GLY A N 1
ATOM 877 C CA . GLY A 1 107 ? 0.929 -1.755 -16.123 1.00 97.19 107 GLY A CA 1
ATOM 878 C C . GLY A 1 107 ? 1.050 -1.354 -14.655 1.00 97.19 107 GLY A C 1
ATOM 879 O O . GLY A 1 107 ? 0.116 -0.790 -14.089 1.00 97.19 107 GLY A O 1
ATOM 880 N N . ILE A 1 108 ? 2.228 -1.578 -14.067 1.00 98.12 108 ILE A N 1
ATOM 881 C CA . ILE A 1 108 ? 2.603 -1.095 -12.731 1.00 98.12 108 ILE A CA 1
ATOM 882 C C . ILE A 1 108 ? 3.862 -0.235 -12.861 1.00 98.12 108 ILE A C 1
ATOM 884 O O . ILE A 1 108 ? 4.859 -0.665 -13.439 1.00 98.12 108 ILE A O 1
ATOM 888 N N . THR A 1 109 ? 3.834 0.970 -12.296 1.00 98.19 109 THR A N 1
ATOM 889 C CA . THR A 1 109 ? 5.015 1.827 -12.114 1.00 98.19 109 THR A CA 1
ATOM 890 C C . THR A 1 109 ? 5.359 1.916 -10.634 1.00 98.19 109 THR A C 1
ATOM 892 O O . THR A 1 109 ? 4.477 2.150 -9.813 1.00 98.19 109 THR A O 1
ATOM 895 N N . GLU A 1 110 ? 6.636 1.758 -10.286 1.00 98.56 110 GLU A N 1
ATOM 896 C CA . GLU A 1 110 ? 7.123 1.916 -8.914 1.00 98.56 110 GLU A CA 1
ATOM 897 C C . GLU A 1 110 ? 7.878 3.241 -8.752 1.00 98.56 110 GLU A C 1
ATOM 899 O O . GLU A 1 110 ? 8.844 3.510 -9.468 1.00 98.56 110 GLU A O 1
ATOM 904 N N . GLN A 1 111 ? 7.491 4.034 -7.754 1.00 98.56 111 GLN A N 1
ATOM 905 C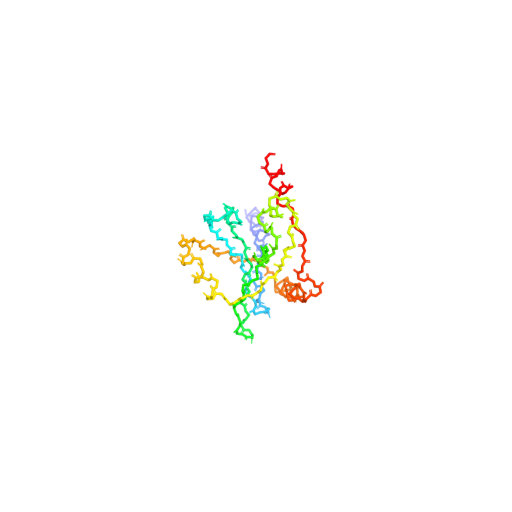 CA . GLN A 1 111 ? 8.219 5.216 -7.309 1.00 98.56 111 GLN A CA 1
ATOM 906 C C . GLN A 1 111 ? 8.736 5.010 -5.884 1.00 98.56 111 GLN A C 1
ATOM 908 O O . GLN A 1 111 ? 7.961 4.992 -4.931 1.00 98.56 111 GLN A O 1
ATOM 913 N N . VAL A 1 112 ? 10.056 4.910 -5.720 1.00 98.31 112 VAL A N 1
ATOM 914 C CA . VAL A 1 112 ? 10.680 4.868 -4.388 1.00 98.31 112 VAL A CA 1
ATOM 915 C C . VAL A 1 112 ? 10.575 6.243 -3.736 1.00 98.31 112 VAL A C 1
ATOM 917 O O . VAL A 1 112 ? 10.987 7.245 -4.321 1.00 98.31 112 VAL A O 1
ATOM 920 N N . LEU A 1 113 ? 10.030 6.292 -2.522 1.00 97.44 113 LEU A N 1
ATOM 921 C CA . LEU A 1 113 ? 9.777 7.539 -1.810 1.00 97.44 113 LEU A CA 1
ATOM 922 C C . LEU A 1 113 ? 10.984 7.928 -0.946 1.00 97.44 113 LEU A C 1
ATOM 924 O O . LEU A 1 113 ? 11.560 7.104 -0.230 1.00 97.44 113 LEU A O 1
ATOM 928 N N . ASN A 1 114 ? 11.367 9.204 -1.013 1.00 95.56 114 ASN A N 1
ATOM 929 C CA . ASN A 1 114 ? 12.521 9.743 -0.296 1.00 95.56 114 ASN A CA 1
ATOM 930 C C . ASN A 1 114 ? 12.133 10.209 1.117 1.00 95.56 114 ASN A C 1
ATOM 932 O O . ASN A 1 114 ? 11.984 11.403 1.363 1.00 95.56 114 ASN A O 1
ATOM 936 N N . PHE A 1 115 ? 11.946 9.251 2.022 1.00 94.69 115 PHE A N 1
ATOM 937 C CA . PHE A 1 115 ? 11.672 9.494 3.440 1.00 94.69 115 PHE A CA 1
ATOM 938 C C . PHE A 1 115 ? 12.917 9.272 4.300 1.00 94.69 115 PHE A C 1
ATOM 940 O O . PHE A 1 115 ? 13.741 8.401 4.010 1.00 94.69 115 PHE A O 1
ATOM 947 N N . SER A 1 116 ? 13.023 10.010 5.401 1.00 95.25 116 SER A N 1
ATOM 948 C CA . SER A 1 116 ? 13.990 9.731 6.461 1.00 95.25 116 SER A CA 1
ATOM 949 C C . SER A 1 116 ? 13.696 8.395 7.154 1.00 95.25 116 SER A C 1
ATOM 951 O O . SER A 1 116 ? 12.571 7.895 7.137 1.00 95.25 116 SER A O 1
ATOM 953 N N . ALA A 1 117 ? 14.699 7.828 7.830 1.00 95.38 117 ALA A N 1
ATOM 954 C CA . ALA A 1 117 ? 14.538 6.584 8.584 1.00 95.38 117 ALA A CA 1
ATOM 955 C C . ALA A 1 117 ? 13.398 6.666 9.623 1.00 95.38 117 ALA A C 1
ATOM 957 O O . ALA A 1 117 ? 12.631 5.719 9.782 1.00 95.38 117 ALA A O 1
ATOM 958 N N . ALA A 1 118 ? 13.249 7.813 10.298 1.00 95.62 118 ALA A N 1
ATOM 959 C CA . ALA A 1 118 ? 12.184 8.030 11.276 1.00 95.62 118 ALA A CA 1
ATOM 960 C C . ALA A 1 118 ? 10.793 8.037 10.621 1.00 95.62 118 ALA A C 1
ATOM 962 O O . ALA A 1 118 ? 9.880 7.377 11.113 1.00 95.62 118 ALA A O 1
ATOM 963 N N . GLU A 1 119 ? 10.639 8.733 9.490 1.00 97.25 119 GLU A N 1
ATOM 964 C CA . GLU A 1 119 ? 9.382 8.765 8.734 1.00 97.25 119 GLU A CA 1
ATOM 965 C C . GLU A 1 119 ? 8.999 7.375 8.222 1.00 97.25 119 GLU A C 1
ATOM 967 O O . GLU A 1 119 ? 7.843 6.981 8.350 1.00 97.25 119 GLU A O 1
ATOM 972 N N . LYS A 1 120 ? 9.960 6.593 7.714 1.00 97.81 120 LYS A N 1
ATOM 973 C CA . LYS A 1 120 ? 9.704 5.220 7.256 1.00 97.81 120 LYS A CA 1
ATOM 974 C C . LYS A 1 120 ? 9.160 4.333 8.372 1.00 97.81 120 LYS A C 1
ATOM 976 O O . LYS A 1 120 ? 8.167 3.638 8.166 1.00 97.81 120 LYS A O 1
ATOM 981 N N . THR A 1 121 ? 9.763 4.401 9.557 1.00 96.94 121 THR A N 1
ATOM 982 C CA . THR A 1 121 ? 9.293 3.663 10.737 1.00 96.94 121 THR A CA 1
ATOM 983 C C . THR A 1 121 ? 7.882 4.091 11.140 1.00 96.94 121 THR A C 1
ATOM 985 O O . THR A 1 121 ? 7.035 3.235 11.386 1.00 96.94 121 THR A O 1
ATOM 988 N N . ILE A 1 122 ? 7.598 5.398 11.155 1.00 98.06 122 ILE A N 1
ATOM 989 C CA . ILE A 1 122 ? 6.257 5.925 11.460 1.00 98.06 122 ILE A CA 1
ATOM 990 C C . ILE A 1 122 ? 5.230 5.419 10.439 1.00 98.06 122 ILE A C 1
ATOM 992 O O . ILE A 1 122 ? 4.154 4.965 10.826 1.00 98.06 122 ILE A O 1
ATOM 996 N N . ILE A 1 123 ? 5.560 5.453 9.145 1.00 98.31 123 ILE A N 1
ATOM 997 C CA . ILE A 1 123 ? 4.675 4.976 8.076 1.00 98.31 123 ILE A CA 1
ATOM 998 C C . ILE A 1 123 ? 4.398 3.480 8.238 1.00 98.31 123 ILE A C 1
ATOM 1000 O O . ILE A 1 123 ? 3.236 3.081 8.227 1.00 98.31 123 ILE A O 1
ATOM 1004 N N . GLN A 1 124 ? 5.425 2.648 8.438 1.00 98.00 124 GLN A N 1
ATOM 1005 C CA . GLN A 1 124 ? 5.239 1.206 8.628 1.00 98.00 124 GLN A CA 1
ATOM 1006 C C . GLN A 1 124 ? 4.378 0.906 9.865 1.00 98.00 124 GLN A C 1
ATOM 1008 O O . GLN A 1 124 ? 3.476 0.071 9.808 1.00 98.00 124 GLN A O 1
ATOM 1013 N N . GLN A 1 125 ? 4.600 1.619 10.972 1.00 98.06 125 GLN A N 1
ATOM 1014 C CA . GLN A 1 125 ? 3.780 1.490 12.178 1.00 98.06 125 GLN A CA 1
ATOM 1015 C C . GLN A 1 125 ? 2.322 1.884 11.929 1.00 98.06 125 GLN A C 1
ATOM 1017 O O . GLN A 1 125 ? 1.420 1.171 12.367 1.00 98.06 125 GLN A O 1
ATOM 1022 N N . ALA A 1 126 ? 2.079 2.981 11.209 1.00 98.44 126 ALA A N 1
ATOM 1023 C CA . ALA A 1 126 ? 0.734 3.417 10.851 1.00 98.44 126 ALA A CA 1
ATOM 1024 C C . ALA A 1 126 ? 0.030 2.391 9.952 1.00 98.44 126 ALA A C 1
ATOM 1026 O O . ALA A 1 126 ? -1.114 2.035 10.218 1.00 98.44 126 ALA A O 1
ATOM 1027 N N . LEU A 1 127 ? 0.724 1.858 8.944 1.00 98.31 127 LEU A N 1
ATOM 1028 C CA . LEU A 1 127 ? 0.202 0.815 8.061 1.00 98.31 127 LEU A CA 1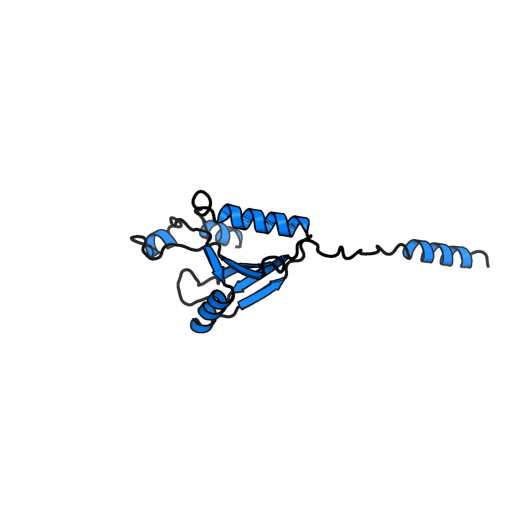
ATOM 1029 C C . LEU A 1 127 ? -0.191 -0.444 8.842 1.00 98.31 127 LEU A C 1
ATOM 1031 O O . LEU A 1 127 ? -1.319 -0.919 8.723 1.00 98.31 127 LEU A O 1
ATOM 1035 N N . ASN A 1 128 ? 0.696 -0.930 9.711 1.00 97.94 128 ASN A N 1
ATOM 1036 C CA . ASN A 1 128 ? 0.426 -2.086 10.563 1.00 97.94 128 ASN A CA 1
ATOM 1037 C C . ASN A 1 128 ? -0.712 -1.830 11.556 1.00 97.94 128 ASN A C 1
ATOM 1039 O O . ASN A 1 128 ? -1.512 -2.722 11.829 1.00 97.94 128 ASN A O 1
ATOM 1043 N N . ASN A 1 129 ? -0.809 -0.617 12.104 1.00 98.44 129 ASN A N 1
ATOM 1044 C CA . ASN A 1 129 ? -1.911 -0.259 12.987 1.00 98.44 129 ASN A CA 1
ATOM 1045 C C . ASN A 1 129 ? -3.249 -0.205 12.241 1.00 98.44 129 ASN A C 1
ATOM 1047 O O . ASN A 1 129 ? -4.255 -0.662 12.781 1.00 98.44 129 ASN A O 1
ATOM 1051 N N . ASN A 1 130 ? -3.253 0.321 11.017 1.00 97.81 130 ASN A N 1
ATOM 1052 C CA . ASN A 1 130 ? -4.446 0.408 10.186 1.00 97.81 130 ASN A CA 1
ATOM 1053 C C . ASN A 1 130 ? -4.911 -0.973 9.715 1.00 97.81 130 ASN A C 1
ATOM 1055 O O . ASN A 1 130 ? -6.101 -1.155 9.537 1.00 97.81 130 ASN A O 1
ATOM 1059 N N . LEU A 1 131 ? -4.025 -1.964 9.578 1.00 97.31 131 LEU A N 1
ATOM 1060 C CA . LEU A 1 131 ? -4.419 -3.342 9.249 1.00 97.31 131 LEU A CA 1
ATOM 1061 C C . LEU A 1 131 ? -5.193 -4.069 10.359 1.00 97.31 131 LEU A C 1
ATOM 1063 O O . LEU A 1 131 ? -5.792 -5.110 10.089 1.00 97.31 131 LEU A O 1
ATOM 1067 N N . LYS A 1 132 ? -5.172 -3.572 11.600 1.00 97.88 132 LYS A N 1
ATOM 1068 C CA . LYS A 1 132 ? -5.915 -4.198 12.701 1.00 97.88 132 LYS A CA 1
ATOM 1069 C C . LYS A 1 132 ? -7.417 -4.157 12.426 1.00 97.88 132 LYS A C 1
ATOM 1071 O O . LYS A 1 132 ? -7.916 -3.187 11.858 1.00 97.88 132 LYS A O 1
ATOM 1076 N N . GLU A 1 133 ? -8.138 -5.183 12.870 1.00 96.31 133 GLU A N 1
ATOM 1077 C CA . GLU A 1 133 ? -9.572 -5.353 12.598 1.00 96.31 133 GLU A CA 1
ATOM 1078 C C . GLU A 1 133 ? -10.393 -4.114 12.975 1.00 96.31 133 GLU A C 1
ATOM 1080 O O . GLU A 1 133 ? -11.249 -3.666 12.217 1.00 96.31 133 GLU A O 1
ATOM 1085 N N . GLU A 1 134 ? -10.073 -3.516 14.119 1.00 96.88 134 GLU A N 1
ATOM 1086 C CA . GLU A 1 134 ? -10.732 -2.329 14.648 1.00 96.88 134 GLU A CA 1
ATOM 1087 C C . GLU A 1 134 ? -10.450 -1.038 13.858 1.00 96.88 134 GLU A C 1
ATOM 1089 O O . GLU A 1 134 ? -11.200 -0.073 13.996 1.00 96.88 134 GLU A O 1
ATOM 1094 N N . ASN A 1 135 ? -9.405 -1.013 13.022 1.00 96.94 135 ASN A N 1
ATOM 1095 C CA . ASN A 1 135 ? -8.941 0.182 12.306 1.00 96.94 135 ASN A CA 1
ATOM 1096 C C . ASN A 1 135 ? -9.035 0.064 10.780 1.00 96.94 135 ASN A C 1
ATOM 1098 O O . ASN A 1 135 ? -8.937 1.078 10.087 1.00 96.94 135 ASN A O 1
ATOM 1102 N N . LYS A 1 136 ? -9.190 -1.151 10.241 1.00 95.75 136 LYS A N 1
ATOM 1103 C CA . LYS A 1 136 ? -9.005 -1.387 8.805 1.00 95.75 136 LYS A CA 1
ATOM 1104 C C . LYS A 1 136 ? -10.112 -0.830 7.931 1.00 95.75 136 LYS A C 1
ATOM 1106 O O . LYS A 1 136 ? -9.857 -0.573 6.760 1.00 95.75 136 LYS A O 1
ATOM 1111 N N . TYR A 1 137 ? -11.309 -0.642 8.480 1.00 95.25 137 TYR A N 1
ATOM 1112 C CA . TYR A 1 137 ? -12.487 -0.211 7.735 1.00 95.25 137 TYR A CA 1
ATOM 1113 C C . TYR A 1 137 ? -12.656 1.309 7.732 1.00 95.25 137 TYR A C 1
ATOM 1115 O O . TYR A 1 137 ? -12.597 1.956 8.775 1.00 95.25 137 TYR A O 1
ATOM 1123 N N . TYR A 1 138 ? -12.957 1.881 6.569 1.00 92.19 138 TYR A N 1
ATOM 1124 C CA . TYR A 1 138 ? -13.194 3.315 6.413 1.00 92.19 138 TYR A CA 1
ATOM 1125 C C . TYR A 1 138 ? -14.167 3.618 5.268 1.00 92.19 138 TYR A C 1
ATOM 1127 O O . TYR A 1 138 ? -14.426 2.793 4.392 1.00 92.19 138 TYR A O 1
ATOM 1135 N N . LYS A 1 139 ? -14.726 4.832 5.279 1.00 88.31 139 LYS A N 1
ATOM 1136 C CA . LYS A 1 139 ? -15.542 5.359 4.178 1.00 88.31 139 LYS A CA 1
ATOM 1137 C C . LYS A 1 139 ? -14.680 6.224 3.277 1.00 88.31 139 LYS A C 1
ATOM 1139 O O . LYS A 1 139 ? -13.866 7.001 3.769 1.00 88.31 139 LYS A O 1
ATOM 1144 N N . TYR A 1 140 ? -14.895 6.111 1.976 1.00 81.81 140 TYR A N 1
ATOM 1145 C CA . TYR A 1 140 ? -14.211 6.921 0.982 1.00 81.81 140 TYR A CA 1
ATOM 1146 C C . TYR A 1 140 ? -15.225 7.480 -0.011 1.00 81.81 140 TYR A C 1
ATOM 1148 O O . TYR A 1 140 ? -16.019 6.733 -0.582 1.00 81.81 140 TYR A O 1
ATOM 1156 N N . ASP A 1 141 ? -15.196 8.800 -0.187 1.00 76.38 141 ASP A N 1
ATOM 1157 C CA . ASP A 1 141 ? -16.019 9.518 -1.156 1.00 76.38 141 ASP A CA 1
ATOM 1158 C C . ASP A 1 141 ? -15.139 9.963 -2.331 1.00 76.38 141 ASP A C 1
ATOM 1160 O O . ASP A 1 141 ? -14.454 10.994 -2.298 1.00 76.38 141 ASP A O 1
ATOM 1164 N N . PHE A 1 142 ? -15.125 9.139 -3.376 1.00 69.94 142 PHE A N 1
ATOM 1165 C CA . PHE A 1 142 ? -14.370 9.428 -4.590 1.00 69.94 142 PHE A CA 1
ATOM 1166 C C . PHE A 1 142 ? -15.038 10.510 -5.449 1.00 69.94 142 PHE A C 1
ATOM 1168 O O . PHE A 1 142 ? -14.333 11.226 -6.158 1.00 69.94 142 PHE A O 1
ATOM 1175 N N . PHE A 1 143 ? -16.361 10.701 -5.360 1.00 66.44 143 PHE A N 1
ATOM 1176 C CA . PHE A 1 143 ? -17.059 11.736 -6.129 1.00 66.44 143 PHE A CA 1
ATOM 1177 C C . PHE A 1 143 ? -16.663 13.136 -5.665 1.00 66.44 143 PHE A C 1
ATOM 1179 O O . PHE A 1 143 ? -16.385 13.994 -6.501 1.00 66.44 143 PHE A O 1
ATOM 1186 N N . LEU A 1 144 ? -16.561 13.355 -4.349 1.00 59.94 144 LEU A N 1
ATOM 1187 C CA . LEU A 1 144 ? -16.083 14.628 -3.803 1.00 59.94 144 LEU A CA 1
ATOM 1188 C C . LEU A 1 144 ? -14.620 14.899 -4.189 1.00 59.94 144 LEU A C 1
ATOM 1190 O O . LEU A 1 144 ? -14.250 16.036 -4.464 1.00 59.94 144 LEU A O 1
ATOM 1194 N N . THR A 1 145 ? -13.799 13.850 -4.256 1.00 56.53 145 THR A N 1
ATOM 1195 C CA . THR A 1 145 ? -12.375 13.962 -4.602 1.00 56.53 145 THR A CA 1
ATOM 1196 C C . THR A 1 145 ? -12.169 14.298 -6.088 1.00 56.53 145 THR A C 1
ATOM 1198 O O . THR A 1 145 ? -11.333 15.138 -6.409 1.00 56.53 145 THR A O 1
ATOM 1201 N N . ILE A 1 146 ? -12.965 13.710 -6.991 1.00 56.56 146 ILE A N 1
ATOM 1202 C CA . ILE A 1 146 ? -12.929 13.999 -8.438 1.00 56.56 146 ILE A CA 1
ATOM 1203 C C . ILE A 1 146 ? -13.540 15.375 -8.749 1.00 56.56 146 ILE A C 1
ATOM 1205 O O . ILE A 1 146 ? -13.025 16.104 -9.594 1.00 56.56 146 ILE A O 1
ATOM 1209 N N . ALA A 1 147 ? -14.617 15.768 -8.059 1.00 53.34 147 ALA A N 1
ATOM 1210 C CA . ALA A 1 147 ? -15.275 17.057 -8.284 1.00 53.34 147 ALA A CA 1
ATOM 1211 C C . ALA A 1 147 ? -14.393 18.269 -7.926 1.00 53.34 147 ALA A C 1
ATOM 1213 O O . ALA A 1 147 ? -14.630 19.354 -8.441 1.00 53.34 147 ALA A O 1
ATOM 1214 N N . LEU A 1 148 ? -13.377 18.089 -7.075 1.00 47.75 148 LEU A N 1
ATOM 1215 C CA . LEU A 1 148 ? -12.402 19.128 -6.718 1.00 47.75 148 LEU A CA 1
ATOM 1216 C C . LEU A 1 148 ? -11.198 19.201 -7.675 1.00 47.75 148 LEU A C 1
ATOM 1218 O O . LEU A 1 148 ? -10.349 20.076 -7.511 1.00 47.75 148 LEU A O 1
ATOM 1222 N N . GLN A 1 149 ? -11.099 18.290 -8.648 1.00 44.47 149 GLN A N 1
ATOM 1223 C CA . GLN A 1 149 ? -10.045 18.286 -9.670 1.00 44.47 149 GLN A CA 1
ATOM 1224 C C . GLN A 1 149 ? -10.482 18.911 -11.007 1.00 44.47 149 GLN A C 1
ATOM 1226 O O . GLN A 1 149 ? -9.671 18.944 -11.933 1.00 44.47 149 GLN A O 1
ATOM 1231 N N . ASN A 1 150 ? -11.716 19.425 -11.099 1.00 39.94 150 ASN A N 1
ATOM 1232 C CA . ASN A 1 150 ? -12.259 20.114 -12.276 1.00 39.94 150 ASN A CA 1
ATOM 1233 C C . ASN A 1 150 ? -12.608 21.574 -11.980 1.00 39.94 150 ASN A C 1
ATOM 1235 O O . ASN A 1 150 ? -13.207 21.829 -10.911 1.00 39.94 150 ASN A O 1
#

Foldseek 3Di:
DVVVVVVVVVVVVVVPPPPPPPPPQPLQKWKKKKWKAAFPDPLRRRHAIWIWIQRPVVRATKIKGWFAFDPPDVPVVVCVVVLNTKTFIDMDGVVVVVVVCVVRVMDMDIGTDDDGNVVRVVVVVVSVVCNDPVRGIDGDDVVVVVVVVD

Secondary structure (DSSP, 8-state):
-TTHHHHHHHHHHHT----------TT-EEEEEEEE---SSGGGTT-EEEEEEEETTTTEEEEEEEEE--TTSTTHHHHHHTT-PEEEEEEEEHHHHHHHHHHTT--EEEEE----HHHHHHHHHHHHHHTSTTTSEEE--HHHHHHTT-

Sequence (150 aa):
MKNIYKIFLFICIFAHLHIFTFAQDSSHLRISLLTCTPGEELYSTFGHSALRVIDSSSVTDVVYNYGTFNFDDDGFYLKFVQGKLMYYIAAGIFEAFIYEYQIENRGITEQVLNFSAAEKTIIQQALNNNLKEENKYYKYDFFLTIALQN

pLDDT: mean 86.1, std 15.85, range [39.94, 98.69]